Protein AF-A0A9P9CX86-F1 (afdb_monomer)

Sequence (105 aa):
DTSPALTAVDTEIARNQGSSVAIEAVPERMQAAKKMPTPSLTHIIEQKTWENGQLRQELAYQQKKYGASMYLLEEVRLVVDSLQQALLNFQKLNTECEDDIDERR

Secondary structure (DSSP, 8-state):
-PPPPPPHHHHHHHHTTT--HHHHHHH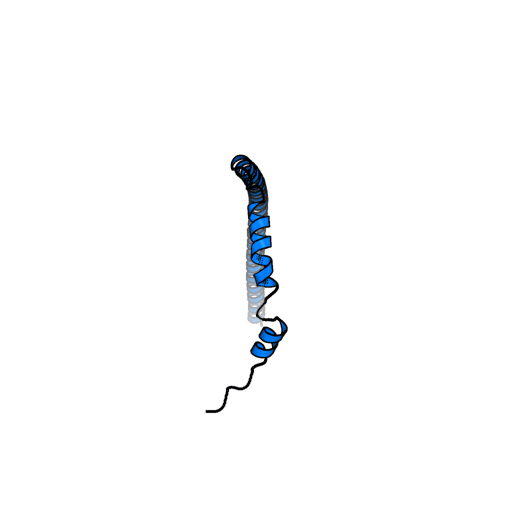HHHHHHHHSPPPPHHHHHHHHHHHHHHHHHHHHHHHHHHHHHHHHHHHHHHHHHHHHHHHHHHHHHHHHHHHHHHTT-

pLDDT: mean 83.96, std 14.02, range [42.06, 98.5]

Radius of gyration: 38.2 Å; Cα contacts (8 Å, |Δi|>4): 5; chains: 1; bounding box: 65×60×98 Å

Foldseek 3Di:
DDPDDDDPVNVVCVVCVVDDPVVVCVVVVVVVVVPPDDDDPVVVVVVVVVVVVVVVVVVVVVVVVVVVVVVVVVVVVVVVVVVVVVVVVVVVVVVVVVVVVVVVD

Mean predicted aligned error: 15.82 Å

Structure (mmCIF, N/CA/C/O backbone):
data_AF-A0A9P9CX86-F1
#
_entry.id   AF-A0A9P9CX86-F1
#
loop_
_atom_sit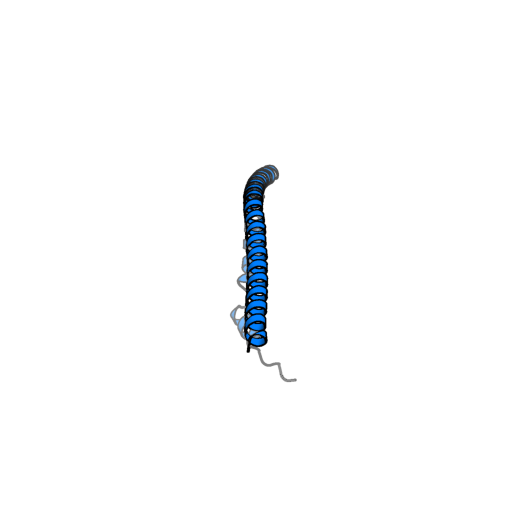e.group_PDB
_atom_site.id
_atom_site.type_symbol
_atom_site.label_atom_id
_atom_site.label_alt_id
_atom_site.label_comp_id
_atom_site.label_asym_id
_atom_site.label_entity_id
_atom_site.label_seq_id
_atom_site.pdbx_PDB_ins_code
_atom_site.Cartn_x
_atom_site.Cartn_y
_atom_site.Cartn_z
_atom_site.occupancy
_atom_site.B_iso_or_equiv
_atom_site.auth_seq_id
_atom_site.auth_comp_id
_atom_site.auth_asym_id
_atom_site.auth_atom_id
_atom_site.pdbx_PDB_model_num
ATOM 1 N N . ASP A 1 1 ? 10.506 -52.701 49.732 1.00 42.06 1 ASP A N 1
ATOM 2 C CA . ASP A 1 1 ? 9.806 -51.443 49.428 1.00 42.06 1 ASP A CA 1
ATOM 3 C C . ASP A 1 1 ? 10.612 -50.252 49.892 1.00 42.06 1 ASP A C 1
ATOM 5 O O . ASP A 1 1 ? 10.733 -50.011 51.086 1.00 42.06 1 ASP A O 1
ATOM 9 N N . THR A 1 2 ? 11.242 -49.567 48.942 1.00 49.19 2 THR A N 1
ATOM 10 C CA . THR A 1 2 ? 12.050 -48.369 49.189 1.00 49.19 2 THR A CA 1
ATOM 11 C C . THR A 1 2 ? 11.158 -47.157 48.931 1.00 49.19 2 THR A C 1
ATOM 13 O O . THR A 1 2 ? 10.654 -47.016 47.818 1.00 49.19 2 THR A O 1
ATOM 16 N N . SER A 1 3 ? 10.926 -46.306 49.938 1.00 57.91 3 SER A N 1
ATOM 17 C CA . SER A 1 3 ? 10.174 -45.058 49.743 1.00 57.91 3 SER A CA 1
ATOM 18 C C . SER A 1 3 ? 10.847 -44.200 48.664 1.00 57.91 3 SER A C 1
ATOM 20 O O . SER A 1 3 ? 12.077 -44.083 48.678 1.00 57.91 3 SER A O 1
ATOM 22 N N . PRO A 1 4 ? 10.081 -43.613 47.728 1.00 69.31 4 PRO A N 1
ATOM 23 C CA . PRO A 1 4 ? 10.646 -42.796 46.663 1.00 69.31 4 PRO A CA 1
ATOM 24 C C . PRO A 1 4 ? 11.368 -41.577 47.248 1.00 69.31 4 PRO A C 1
ATOM 26 O O . PRO A 1 4 ? 10.921 -40.981 48.229 1.00 69.31 4 PRO A O 1
ATOM 29 N N . ALA A 1 5 ? 12.512 -41.228 46.656 1.00 72.56 5 ALA A N 1
ATOM 30 C CA . ALA A 1 5 ? 13.298 -40.072 47.065 1.00 72.56 5 ALA A CA 1
ATOM 31 C C . ALA A 1 5 ? 12.518 -38.777 46.790 1.00 72.56 5 ALA A C 1
ATOM 33 O O . ALA A 1 5 ? 12.029 -38.580 45.677 1.00 72.56 5 ALA A O 1
ATOM 34 N N . LEU A 1 6 ? 12.424 -37.907 47.801 1.00 71.81 6 LEU A N 1
ATOM 35 C CA . LEU A 1 6 ? 11.790 -36.593 47.685 1.00 71.81 6 LEU A CA 1
ATOM 36 C C . LEU A 1 6 ? 12.483 -35.785 46.584 1.00 71.81 6 LEU A C 1
ATOM 38 O O . LEU A 1 6 ? 13.703 -35.606 46.591 1.00 71.81 6 LEU A O 1
ATOM 42 N N . THR A 1 7 ? 11.695 -35.322 45.625 1.00 79.25 7 THR A N 1
ATOM 43 C CA . THR A 1 7 ? 12.152 -34.506 44.503 1.00 79.25 7 THR A CA 1
ATOM 44 C C . THR A 1 7 ? 12.184 -33.030 44.892 1.00 79.25 7 THR A C 1
ATOM 46 O O . THR A 1 7 ? 11.559 -32.612 45.864 1.00 79.25 7 THR A O 1
ATOM 49 N N . ALA A 1 8 ? 12.897 -32.200 44.125 1.00 76.69 8 ALA A N 1
ATOM 50 C CA . ALA A 1 8 ? 12.985 -30.757 44.386 1.00 76.69 8 ALA A CA 1
ATOM 51 C C . ALA A 1 8 ? 11.605 -30.067 44.476 1.00 76.69 8 ALA A C 1
ATOM 53 O O . ALA A 1 8 ? 11.446 -29.097 45.215 1.00 76.69 8 ALA A O 1
ATOM 54 N N . VAL A 1 9 ? 10.612 -30.613 43.767 1.00 75.00 9 VAL A N 1
ATOM 55 C CA . VAL A 1 9 ? 9.215 -30.164 43.785 1.00 75.00 9 VAL A CA 1
ATOM 56 C C . VAL A 1 9 ? 8.553 -30.451 45.135 1.00 75.00 9 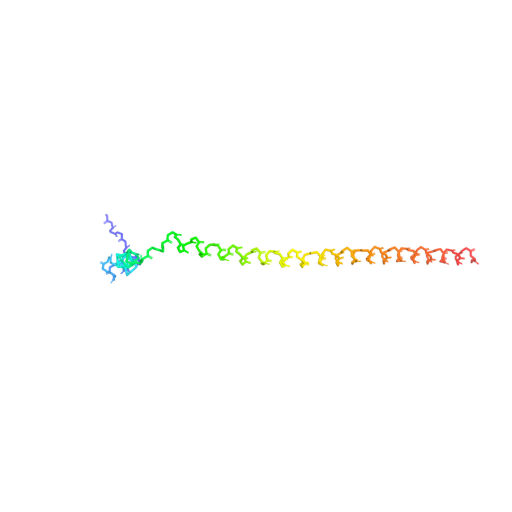VAL A C 1
ATOM 58 O O . VAL A 1 9 ? 7.850 -29.592 45.659 1.00 75.00 9 VAL A O 1
ATOM 61 N N . ASP A 1 10 ? 8.827 -31.604 45.752 1.00 75.06 10 ASP A N 1
ATOM 62 C CA . ASP A 1 10 ? 8.292 -31.949 47.076 1.00 75.06 10 ASP A CA 1
ATOM 63 C C . ASP A 1 10 ? 8.809 -30.981 48.153 1.00 75.06 10 ASP A C 1
ATOM 65 O O . ASP A 1 10 ? 8.068 -30.570 49.049 1.00 75.06 10 ASP A O 1
ATOM 69 N N . THR A 1 11 ? 10.067 -30.546 48.029 1.00 73.94 11 THR A N 1
ATOM 70 C CA . THR A 1 11 ? 10.684 -29.554 48.920 1.00 73.94 11 THR A CA 1
ATOM 71 C C . THR A 1 11 ? 10.056 -28.170 48.760 1.00 73.94 11 THR A C 1
ATOM 73 O O . THR A 1 11 ? 9.868 -27.456 49.745 1.00 73.94 11 THR A O 1
ATOM 76 N N . GLU A 1 12 ? 9.725 -27.780 47.529 1.00 71.50 12 GLU A N 1
ATOM 77 C CA . GLU A 1 12 ? 9.070 -26.506 47.225 1.00 71.50 12 GLU A CA 1
ATOM 78 C C . GLU A 1 12 ? 7.615 -26.484 47.720 1.00 71.50 12 GLU A C 1
ATOM 80 O O . GLU A 1 12 ? 7.188 -25.510 48.341 1.00 71.50 12 GLU A O 1
ATOM 85 N N . ILE A 1 13 ? 6.880 -27.587 47.547 1.00 70.38 13 ILE A N 1
ATOM 86 C CA . ILE A 1 13 ? 5.519 -27.763 48.073 1.00 70.38 13 ILE A CA 1
ATOM 87 C C . ILE A 1 13 ? 5.520 -27.701 49.602 1.00 70.38 13 ILE A C 1
ATOM 89 O O . ILE A 1 13 ? 4.714 -26.977 50.186 1.00 70.38 13 ILE A O 1
ATOM 93 N N . ALA A 1 14 ? 6.441 -28.408 50.261 1.00 75.06 14 ALA A N 1
ATOM 94 C CA . ALA A 1 14 ? 6.578 -28.367 51.715 1.00 75.06 14 ALA A CA 1
ATOM 95 C C . ALA A 1 14 ? 6.958 -26.965 52.221 1.00 75.06 14 ALA A C 1
ATOM 97 O O . ALA A 1 14 ? 6.382 -26.485 53.199 1.00 75.06 14 ALA A O 1
ATOM 98 N N . ARG A 1 15 ? 7.880 -26.276 51.53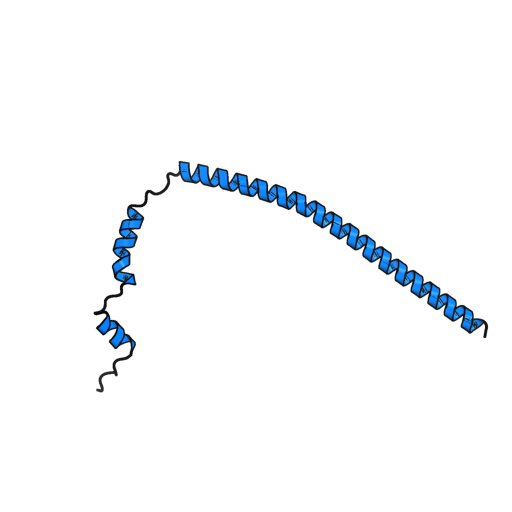1 1.00 74.25 15 ARG A N 1
ATOM 99 C CA . ARG A 1 15 ? 8.290 -24.899 51.853 1.00 74.25 15 ARG A CA 1
ATOM 100 C C . ARG A 1 15 ? 7.127 -23.917 51.765 1.00 74.25 15 ARG A C 1
ATOM 102 O O . ARG A 1 15 ? 7.019 -23.037 52.614 1.00 74.25 15 ARG A O 1
ATOM 109 N N . ASN A 1 16 ? 6.264 -24.087 50.770 1.00 72.69 16 ASN A N 1
ATOM 110 C CA . ASN A 1 16 ? 5.087 -23.249 50.592 1.00 72.69 16 ASN A CA 1
ATOM 111 C C . ASN A 1 16 ? 3.857 -23.795 51.343 1.00 72.69 16 ASN A C 1
ATOM 113 O O . ASN A 1 16 ? 2.763 -23.281 51.158 1.00 72.69 16 ASN A O 1
ATOM 117 N N . GLN A 1 17 ? 4.012 -24.823 52.192 1.00 74.19 17 GLN A N 1
ATOM 118 C CA . GLN A 1 17 ? 2.933 -25.467 52.963 1.00 74.19 17 GLN A CA 1
ATOM 119 C C . GLN A 1 17 ? 1.747 -25.940 52.100 1.00 74.19 17 GLN A C 1
ATOM 121 O O . GLN A 1 17 ? 0.600 -25.934 52.537 1.00 74.19 17 GLN A O 1
ATOM 126 N N . GLY A 1 18 ? 2.011 -26.327 50.850 1.00 69.00 18 GLY A N 1
ATOM 127 C CA . GLY A 1 18 ? 0.972 -26.665 49.874 1.00 69.00 18 GLY A CA 1
ATOM 128 C C . GLY A 1 18 ? 0.198 -25.462 49.320 1.00 69.00 18 GLY A C 1
ATOM 129 O O . GLY A 1 18 ? -0.711 -25.647 48.513 1.00 69.00 18 GLY A O 1
ATOM 130 N N . SER A 1 19 ? 0.560 -24.242 49.713 1.00 65.62 19 SER A N 1
ATOM 131 C CA . SER A 1 19 ? 0.001 -22.997 49.202 1.00 65.62 19 SER A CA 1
ATOM 132 C C . SER A 1 19 ? 0.795 -22.475 48.001 1.00 65.62 19 SER A C 1
ATOM 134 O O . SER A 1 19 ? 1.999 -22.678 47.864 1.00 65.62 19 SER A O 1
ATOM 136 N N . SER A 1 20 ? 0.110 -21.781 47.097 1.00 68.88 20 SER A N 1
ATOM 137 C CA . SER A 1 20 ? 0.734 -21.009 46.031 1.00 68.88 20 SER A CA 1
ATOM 138 C C . SER A 1 20 ? 0.099 -19.629 46.012 1.00 68.88 20 SER A C 1
ATOM 140 O O . SER A 1 20 ? -1.113 -19.505 45.825 1.00 68.88 20 SER A O 1
ATOM 142 N N . VAL A 1 21 ? 0.928 -18.587 46.135 1.00 62.31 21 VAL A N 1
ATOM 143 C CA . VAL A 1 21 ? 0.516 -17.169 46.093 1.00 62.31 21 VAL A CA 1
ATOM 144 C C . VAL A 1 21 ? -0.336 -16.867 44.852 1.00 62.31 21 VAL A C 1
ATOM 146 O O . VAL A 1 21 ? -1.242 -16.036 44.887 1.00 62.31 21 VAL A O 1
ATOM 149 N N . ALA A 1 22 ? -0.085 -17.575 43.747 1.00 62.72 22 ALA A N 1
ATOM 150 C CA . ALA A 1 22 ? -0.859 -17.437 42.523 1.00 62.72 22 ALA A CA 1
ATOM 151 C C . ALA A 1 22 ? -2.305 -17.944 42.662 1.00 62.72 22 ALA A C 1
ATOM 153 O O . ALA A 1 22 ? -3.194 -17.320 42.090 1.00 62.72 22 ALA A O 1
ATOM 154 N N . ILE A 1 23 ? -2.541 -19.033 43.407 1.00 67.19 23 ILE A N 1
ATOM 155 C CA . ILE A 1 23 ? -3.866 -19.643 43.615 1.00 67.19 23 ILE A CA 1
ATOM 156 C C . ILE A 1 23 ? -4.644 -18.891 44.701 1.00 67.19 23 ILE A C 1
ATOM 158 O O . ILE A 1 23 ? -5.829 -18.616 44.520 1.00 67.19 23 ILE A O 1
ATOM 162 N N . GLU A 1 24 ? -3.987 -18.486 45.788 1.00 69.94 24 GLU A N 1
ATOM 163 C CA . GLU A 1 24 ? -4.630 -17.736 46.878 1.00 69.94 24 GLU A CA 1
ATOM 164 C C . GLU A 1 24 ? -5.076 -16.330 46.468 1.00 69.94 24 GLU A C 1
ATOM 166 O O . GLU A 1 24 ? -6.058 -15.818 46.997 1.00 69.94 24 GLU A O 1
ATOM 171 N N . ALA A 1 25 ? -4.420 -15.723 45.477 1.00 73.69 25 ALA A N 1
ATOM 172 C CA . ALA A 1 25 ? -4.838 -14.438 44.925 1.00 73.69 25 ALA A CA 1
ATOM 173 C C . ALA A 1 25 ? -6.033 -14.544 43.950 1.00 73.69 25 ALA A C 1
ATOM 175 O O . ALA A 1 25 ? -6.618 -13.523 43.584 1.00 73.69 25 ALA A O 1
ATOM 176 N N . VAL A 1 26 ? -6.415 -15.746 43.489 1.00 77.81 26 VAL A N 1
ATOM 177 C CA . VAL A 1 26 ? -7.510 -15.932 42.509 1.00 77.81 26 VAL A CA 1
ATOM 178 C C . VAL A 1 26 ? -8.872 -15.478 43.045 1.00 77.81 26 VAL A C 1
ATOM 180 O O . VAL A 1 26 ? -9.566 -14.761 42.320 1.00 77.81 26 VAL A O 1
ATOM 183 N N . PRO A 1 27 ? -9.289 -15.826 44.279 1.00 80.56 27 PRO A N 1
ATOM 184 C CA . PRO A 1 27 ? -10.572 -15.397 44.823 1.00 80.56 27 PRO A CA 1
ATOM 185 C C . PRO A 1 27 ? -10.662 -13.877 44.954 1.00 80.56 27 PRO A C 1
ATOM 187 O O . PRO A 1 27 ? -11.672 -13.298 44.558 1.00 80.56 27 PRO A O 1
ATOM 190 N N . GLU A 1 28 ? -9.604 -13.221 45.440 1.00 81.56 28 GLU A N 1
ATOM 191 C CA . GLU A 1 28 ? -9.548 -11.760 45.561 1.00 81.56 28 GLU A CA 1
ATOM 192 C C . GLU A 1 28 ? -9.607 -11.077 44.196 1.00 81.56 28 GLU A C 1
ATOM 194 O O . GLU A 1 28 ? -10.406 -10.161 43.999 1.00 81.56 28 GLU A O 1
ATOM 199 N N . ARG A 1 29 ? -8.838 -11.567 43.216 1.00 77.25 29 ARG A N 1
ATOM 200 C CA . ARG A 1 29 ? -8.873 -11.060 41.836 1.00 77.25 29 ARG A CA 1
ATOM 201 C C . ARG A 1 29 ? -10.240 -11.260 41.189 1.00 77.25 29 ARG A C 1
ATOM 203 O O . ARG A 1 29 ? -10.743 -10.353 40.533 1.00 77.25 29 ARG A O 1
ATOM 210 N N . MET A 1 30 ? -10.873 -12.410 41.405 1.00 80.00 30 MET A N 1
ATOM 211 C CA . MET A 1 30 ? -12.217 -12.691 40.902 1.00 80.00 30 MET A CA 1
ATOM 212 C C . MET A 1 30 ? -13.265 -11.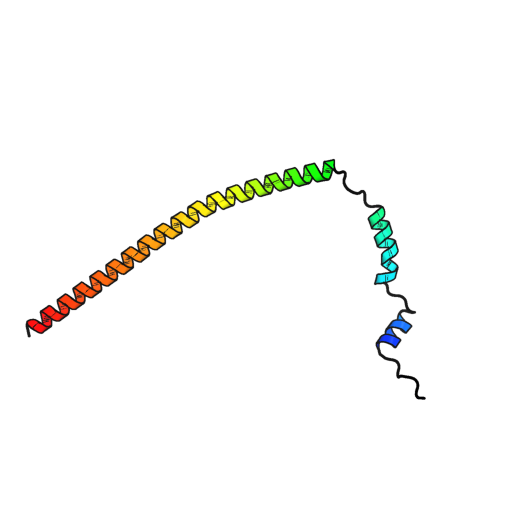792 41.571 1.00 80.00 30 MET A C 1
ATOM 214 O O . MET A 1 30 ? -14.164 -11.292 40.899 1.00 80.00 30 MET A O 1
ATOM 218 N N . GLN A 1 31 ? -13.164 -11.559 42.881 1.00 81.69 31 GLN A N 1
ATOM 219 C CA . GLN A 1 31 ? -14.052 -10.636 43.589 1.00 81.69 31 GLN A CA 1
ATOM 220 C C . GLN A 1 31 ? -13.850 -9.186 43.143 1.00 81.69 31 GLN A C 1
ATOM 222 O O . GLN A 1 31 ? -14.832 -8.468 42.962 1.00 81.69 31 GLN A O 1
ATOM 227 N N . ALA A 1 32 ? -12.607 -8.762 42.922 1.00 78.38 32 ALA A N 1
ATOM 228 C CA . ALA A 1 32 ? -12.294 -7.445 42.382 1.00 78.38 32 ALA A CA 1
ATOM 229 C C . ALA A 1 32 ? -12.858 -7.274 40.963 1.00 78.38 32 ALA A C 1
ATOM 231 O O . ALA A 1 32 ? -13.502 -6.267 40.681 1.00 78.38 32 ALA A O 1
ATOM 232 N N . ALA A 1 33 ? -12.712 -8.284 40.102 1.00 74.25 33 ALA A N 1
ATOM 233 C CA . ALA A 1 33 ? -13.262 -8.275 38.748 1.00 74.25 33 ALA A CA 1
ATOM 234 C C . ALA A 1 33 ? -14.800 -8.230 38.735 1.00 74.25 33 ALA A C 1
ATOM 236 O O . ALA A 1 33 ? -15.382 -7.491 37.950 1.00 74.25 33 ALA A O 1
ATOM 237 N N . LYS A 1 34 ? -15.473 -8.947 39.647 1.00 73.94 34 LYS A N 1
ATOM 238 C CA . LYS A 1 34 ? -16.941 -8.889 39.807 1.00 73.94 34 LYS A CA 1
ATOM 239 C C . LYS A 1 34 ? -17.453 -7.518 40.258 1.00 73.94 34 LYS A C 1
ATOM 241 O O . LYS A 1 34 ? -18.608 -7.194 40.008 1.00 73.94 34 LYS A O 1
ATOM 246 N N . LYS A 1 35 ? -16.618 -6.739 40.953 1.00 74.38 35 LYS A N 1
ATOM 247 C CA . LYS A 1 35 ? -16.935 -5.374 41.401 1.00 74.38 35 LYS A CA 1
ATOM 248 C C . LYS A 1 35 ? -16.642 -4.318 40.337 1.00 74.38 35 LYS A C 1
ATOM 250 O O . LYS A 1 35 ? -17.059 -3.176 40.515 1.00 74.38 35 LYS A O 1
ATOM 255 N N . MET A 1 36 ? -15.942 -4.667 39.255 1.00 74.19 36 MET A N 1
ATOM 256 C CA . MET A 1 36 ? -15.764 -3.737 38.148 1.00 74.19 36 MET A CA 1
ATOM 257 C C . MET A 1 36 ? -17.103 -3.560 37.427 1.00 74.19 36 MET A C 1
ATOM 259 O O . MET A 1 36 ? -17.696 -4.551 36.992 1.00 74.19 36 MET A O 1
ATOM 263 N N . PRO A 1 37 ? -17.603 -2.320 37.294 1.00 71.62 37 PRO A N 1
ATOM 264 C CA . PRO A 1 37 ? -18.818 -2.082 36.541 1.00 71.62 37 PRO A CA 1
ATOM 265 C C . PRO A 1 37 ? -18.582 -2.510 35.094 1.00 71.62 37 PRO A C 1
ATOM 267 O O . PRO A 1 37 ? -17.670 -2.023 34.425 1.00 71.62 37 PRO A O 1
ATOM 270 N N . THR A 1 38 ? -19.396 -3.450 34.615 1.00 75.00 38 THR A N 1
ATOM 271 C CA . THR A 1 38 ? -19.428 -3.763 33.187 1.00 75.00 38 THR A CA 1
ATOM 272 C C . THR A 1 38 ? -19.921 -2.509 32.464 1.00 75.00 38 THR A C 1
ATOM 274 O O . THR A 1 38 ? -20.960 -1.971 32.864 1.00 75.00 38 THR A O 1
ATOM 277 N N . PRO A 1 39 ? -19.198 -2.003 31.449 1.00 77.19 39 PRO A N 1
ATOM 278 C CA . PRO A 1 39 ? -19.650 -0.830 30.723 1.00 77.19 39 PRO A CA 1
ATOM 279 C C . PRO A 1 39 ? -21.043 -1.085 30.147 1.00 77.19 39 PRO A C 1
ATOM 281 O O . PRO A 1 39 ? -21.346 -2.193 29.693 1.00 77.19 39 PRO A O 1
ATOM 284 N N . SER A 1 40 ? -21.902 -0.068 30.177 1.00 87.44 40 SER A N 1
ATOM 285 C CA . SER A 1 40 ? -23.233 -0.195 29.591 1.00 87.4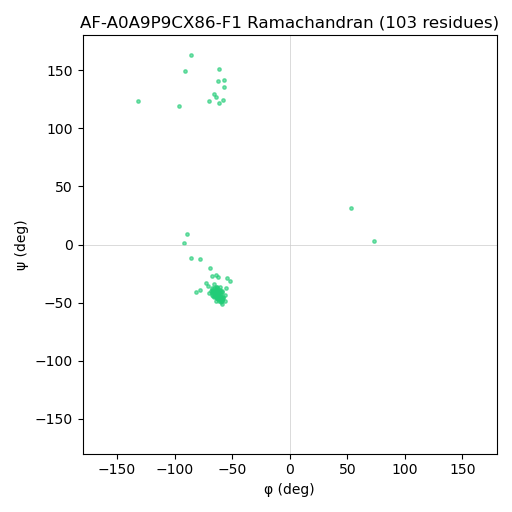4 40 SER A CA 1
ATOM 286 C C . SER A 1 40 ? -23.121 -0.471 28.090 1.00 87.44 40 SER A C 1
ATOM 288 O O . SER A 1 40 ? -22.172 -0.039 27.430 1.00 87.44 40 SER A O 1
ATOM 290 N N . LEU A 1 41 ? -24.111 -1.167 27.528 1.00 89.25 41 LEU A N 1
ATOM 291 C CA . LEU A 1 41 ? -24.160 -1.420 26.085 1.00 89.25 41 LEU A CA 1
ATOM 292 C C . LEU A 1 41 ? -24.089 -0.116 25.282 1.00 89.25 41 LEU A C 1
ATOM 294 O O . LEU A 1 41 ? -23.405 -0.066 24.267 1.00 89.25 41 LEU A O 1
ATOM 298 N N . THR A 1 42 ? -24.717 0.955 25.772 1.00 92.12 42 THR A N 1
ATOM 299 C CA . THR A 1 42 ? -24.632 2.294 25.175 1.00 92.12 42 THR A CA 1
ATOM 300 C C . THR A 1 42 ? -23.193 2.796 25.109 1.00 92.12 42 THR A C 1
ATOM 302 O O . THR A 1 42 ? -22.750 3.224 24.048 1.00 92.12 42 THR A O 1
ATOM 305 N N . HIS A 1 43 ? -22.435 2.670 26.200 1.00 91.00 43 HIS A N 1
ATOM 306 C CA . HIS A 1 43 ? -21.039 3.101 26.233 1.00 91.00 43 HIS A CA 1
ATOM 307 C C . HIS A 1 43 ? -20.165 2.292 25.264 1.00 91.00 43 HIS A C 1
ATOM 309 O O . HIS A 1 43 ? -19.324 2.846 24.559 1.00 91.00 43 HIS A O 1
ATOM 315 N N . ILE A 1 44 ? -20.411 0.982 25.167 1.00 93.94 44 ILE A N 1
ATOM 316 C CA . ILE A 1 44 ? -19.724 0.110 24.204 1.00 93.94 44 ILE A CA 1
ATOM 317 C C . ILE A 1 44 ? -20.046 0.537 22.766 1.00 93.94 44 ILE A C 1
ATOM 319 O O . ILE A 1 44 ? -19.146 0.598 21.929 1.00 93.94 44 ILE A O 1
ATOM 323 N N . ILE A 1 45 ? -21.311 0.850 22.472 1.00 95.50 45 ILE A N 1
ATOM 324 C CA . ILE A 1 45 ? -21.748 1.298 21.144 1.00 95.50 45 ILE A CA 1
ATOM 325 C C . ILE A 1 45 ? -21.086 2.629 20.777 1.00 95.50 45 ILE A C 1
ATOM 327 O O . ILE A 1 45 ? -20.563 2.757 19.670 1.00 95.50 45 ILE A O 1
ATOM 331 N N . GLU A 1 46 ? -21.064 3.599 21.690 1.00 96.31 46 GLU A N 1
ATOM 332 C CA . GLU A 1 46 ? -20.419 4.900 21.476 1.00 96.31 46 GLU A CA 1
ATOM 333 C C . GLU A 1 46 ? -18.925 4.739 21.191 1.00 96.31 46 GLU A C 1
ATOM 335 O O . GLU A 1 46 ? -18.426 5.243 20.180 1.00 96.31 46 GLU A O 1
ATOM 340 N N 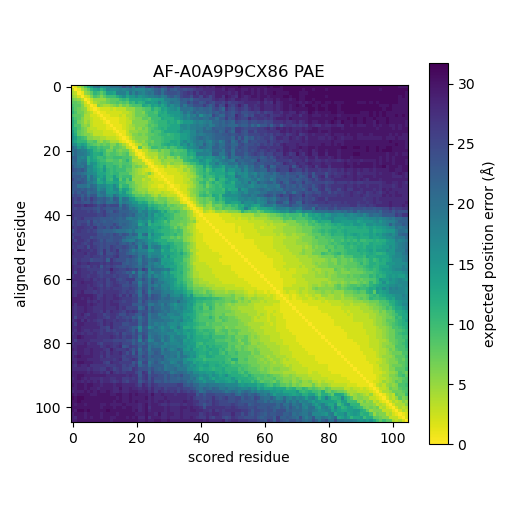. GLN A 1 47 ? -18.228 3.959 22.023 1.00 95.88 47 GLN A N 1
ATOM 341 C CA . GLN A 1 47 ? -16.806 3.686 21.846 1.00 95.88 47 GLN A CA 1
ATOM 342 C C . GLN A 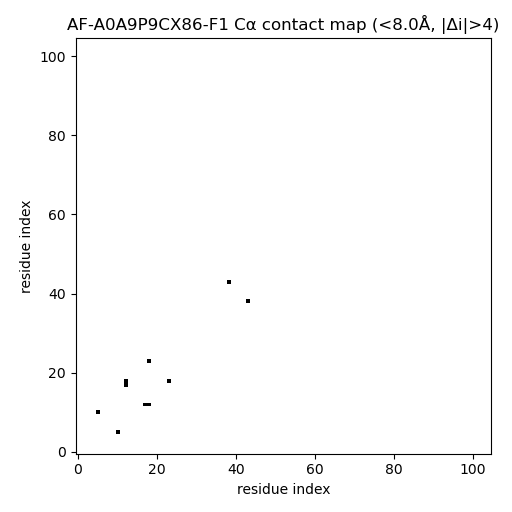1 47 ? -16.533 3.024 20.490 1.00 95.88 47 GLN A C 1
ATOM 344 O O . GLN A 1 47 ? -15.667 3.473 19.738 1.00 95.88 47 GLN A O 1
ATOM 349 N N . LYS A 1 48 ? -17.299 1.988 20.130 1.00 97.12 48 LYS A N 1
ATOM 350 C CA . LYS A 1 48 ? -17.124 1.282 18.853 1.00 97.12 48 LYS A CA 1
ATOM 351 C C . LYS A 1 48 ? -17.452 2.158 17.651 1.00 97.12 48 LYS A C 1
ATOM 353 O O . LYS A 1 48 ? -16.797 2.036 16.618 1.00 97.12 48 LYS A O 1
ATOM 358 N N . THR A 1 49 ? -18.425 3.055 17.778 1.00 97.81 49 THR A N 1
ATOM 359 C CA . THR A 1 49 ? -18.769 4.018 16.725 1.00 97.81 49 THR A CA 1
ATOM 360 C C . THR A 1 49 ? -17.617 4.988 16.484 1.00 97.81 49 THR A C 1
ATOM 362 O O . THR A 1 49 ? -17.240 5.224 15.335 1.00 97.81 49 THR A O 1
ATOM 365 N N . TRP A 1 50 ? -17.008 5.494 17.558 1.00 97.81 50 TRP A N 1
ATOM 366 C CA . TRP A 1 50 ? -15.844 6.370 17.467 1.00 97.81 50 TRP A CA 1
ATOM 367 C C . TRP A 1 50 ? -14.630 5.655 16.857 1.00 97.81 50 TRP A C 1
ATOM 369 O O . TRP A 1 50 ? -14.045 6.157 15.894 1.00 97.81 50 TRP A O 1
ATOM 379 N N . GLU A 1 51 ? -14.307 4.450 17.342 1.00 97.94 51 GLU A N 1
ATOM 380 C CA . GLU A 1 51 ? -13.227 3.613 16.797 1.00 97.94 51 GLU A CA 1
ATOM 381 C C . GLU A 1 51 ? -13.432 3.343 15.299 1.00 97.94 51 GLU A C 1
ATOM 383 O O . GLU A 1 51 ? -12.500 3.462 14.504 1.00 97.94 51 GLU A O 1
ATOM 388 N N . ASN A 1 52 ? -14.663 3.031 14.881 1.00 98.38 52 ASN A N 1
ATOM 389 C CA . ASN A 1 52 ? -14.973 2.799 13.473 1.00 98.38 52 ASN A CA 1
ATOM 390 C C . ASN A 1 52 ? -14.757 4.057 12.619 1.00 98.38 52 ASN A C 1
ATOM 392 O O . ASN A 1 52 ? -14.235 3.958 11.509 1.00 98.38 52 ASN A O 1
ATOM 396 N N . GLY A 1 53 ? -15.117 5.233 13.140 1.00 98.25 53 GLY A N 1
ATOM 397 C CA . GLY A 1 53 ? -14.858 6.513 12.483 1.00 98.25 53 GLY A CA 1
ATOM 398 C C . GLY A 1 53 ? -13.366 6.756 12.248 1.00 98.25 53 GLY A C 1
ATOM 399 O O . GLY A 1 53 ? -12.966 7.060 11.124 1.00 98.25 53 GLY A O 1
ATOM 400 N N . GLN A 1 54 ? -12.540 6.538 13.277 1.00 98.12 54 GLN A N 1
ATOM 401 C CA . GLN A 1 54 ? -11.081 6.666 13.178 1.00 98.12 54 GLN A CA 1
ATOM 402 C C . GLN A 1 54 ? -10.497 5.701 12.137 1.00 98.12 54 GLN A C 1
ATOM 404 O O . GLN A 1 54 ? -9.735 6.108 11.261 1.00 98.12 54 GLN A O 1
ATOM 409 N N . LEU A 1 55 ? -10.913 4.431 12.168 1.00 98.31 55 LEU A N 1
ATOM 410 C CA . LEU A 1 55 ? -10.438 3.422 11.218 1.00 98.31 55 LEU A CA 1
ATOM 411 C C . LEU A 1 55 ? -10.826 3.743 9.769 1.00 98.31 55 LEU A C 1
ATOM 413 O O . LEU A 1 55 ? -10.031 3.520 8.859 1.00 98.31 55 LEU A O 1
ATOM 417 N N . ARG A 1 56 ? -12.024 4.291 9.532 1.00 98.12 56 ARG A N 1
ATOM 418 C CA . ARG A 1 56 ? -12.436 4.731 8.187 1.00 98.12 56 ARG A CA 1
ATOM 419 C C . ARG A 1 56 ? -11.587 5.889 7.678 1.00 98.12 56 ARG A C 1
ATOM 421 O O . ARG A 1 56 ? -11.254 5.914 6.495 1.00 98.12 56 ARG A O 1
ATOM 428 N N . GLN A 1 57 ? -11.240 6.831 8.551 1.00 97.56 57 GLN A N 1
ATOM 429 C CA . GLN A 1 57 ? -10.380 7.953 8.191 1.00 97.56 57 GLN A CA 1
ATOM 430 C C . GLN A 1 57 ? -8.966 7.478 7.838 1.00 97.56 57 GLN A C 1
ATOM 432 O O . GLN A 1 57 ? -8.430 7.880 6.805 1.00 97.56 57 GLN A O 1
ATOM 437 N N . GLU A 1 58 ? -8.400 6.576 8.642 1.00 97.12 58 GLU A N 1
ATOM 438 C CA . GLU A 1 58 ? -7.092 5.977 8.368 1.00 97.12 58 GLU A CA 1
ATOM 439 C C . GLU A 1 58 ? -7.106 5.187 7.052 1.00 97.12 58 GLU A C 1
ATOM 441 O O . GLU A 1 58 ? -6.229 5.360 6.207 1.00 97.12 58 GLU A O 1
ATOM 446 N N . LEU A 1 59 ? -8.150 4.388 6.813 1.00 96.94 59 LEU A N 1
ATOM 447 C CA . LEU A 1 59 ? -8.306 3.652 5.560 1.00 96.94 59 LEU A CA 1
ATOM 448 C C . LEU A 1 59 ? -8.331 4.592 4.346 1.00 96.94 59 LEU A C 1
ATOM 450 O O . LEU A 1 59 ? -7.634 4.340 3.364 1.00 96.94 59 LEU A O 1
ATOM 454 N N . ALA A 1 60 ? -9.096 5.684 4.415 1.00 95.56 60 ALA A N 1
ATOM 455 C CA . ALA A 1 60 ? -9.167 6.666 3.335 1.00 95.56 60 ALA A CA 1
ATOM 456 C C . ALA A 1 60 ? -7.806 7.339 3.078 1.00 95.56 60 ALA A C 1
ATOM 458 O O . ALA A 1 60 ? -7.417 7.544 1.924 1.00 95.56 60 ALA A O 1
ATOM 459 N N . TYR A 1 61 ? -7.057 7.647 4.141 1.00 95.00 61 TYR A N 1
ATOM 460 C CA . TYR A 1 61 ? -5.701 8.183 4.032 1.00 95.00 61 TYR A CA 1
ATOM 461 C C . TYR A 1 61 ? -4.755 7.198 3.328 1.00 95.00 61 TYR A C 1
ATOM 463 O O . TYR A 1 61 ? -4.078 7.571 2.364 1.00 95.00 61 TYR A O 1
ATOM 471 N N . GLN A 1 62 ? -4.756 5.928 3.743 1.00 95.06 62 GLN A N 1
ATOM 472 C CA . GLN A 1 62 ? -3.908 4.896 3.142 1.00 95.06 62 GLN A CA 1
ATOM 473 C C . GLN A 1 62 ? -4.281 4.615 1.684 1.00 95.06 62 GLN A C 1
ATOM 475 O O . GLN A 1 62 ? -3.396 4.518 0.837 1.00 95.06 62 GLN A O 1
ATOM 480 N N . GLN A 1 63 ? -5.574 4.561 1.354 1.00 93.62 63 GLN A N 1
ATOM 481 C CA . GLN A 1 63 ? -6.039 4.400 -0.028 1.00 93.62 63 GLN A CA 1
ATOM 482 C C . GLN A 1 63 ? -5.549 5.537 -0.930 1.00 93.62 63 GLN A C 1
ATOM 484 O O . GLN A 1 63 ? -5.068 5.292 -2.037 1.00 93.62 63 GLN A O 1
ATOM 489 N N . LYS A 1 64 ? -5.597 6.784 -0.443 1.00 90.25 64 LYS A N 1
ATOM 490 C CA . LYS A 1 64 ? -5.077 7.938 -1.186 1.00 90.25 64 LYS A CA 1
ATOM 491 C C . LYS A 1 64 ? -3.570 7.826 -1.425 1.00 90.25 64 LYS A C 1
ATOM 493 O O . LYS A 1 64 ? -3.097 8.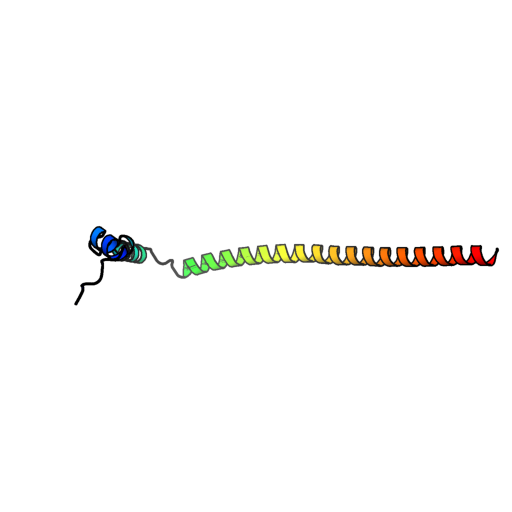120 -2.521 1.00 90.25 64 LYS A O 1
ATOM 498 N N . LYS A 1 65 ? -2.817 7.387 -0.415 1.00 93.06 65 LYS A N 1
ATOM 499 C CA . LYS A 1 65 ? -1.367 7.185 -0.519 1.00 93.06 65 LYS A CA 1
ATOM 500 C C . LYS A 1 65 ? -1.017 6.046 -1.480 1.00 93.06 65 LYS A C 1
ATOM 502 O O . LYS A 1 65 ? -0.093 6.190 -2.276 1.00 93.06 65 LYS A O 1
ATOM 507 N N . TYR A 1 66 ? -1.790 4.963 -1.454 1.00 94.81 66 TYR A N 1
ATOM 508 C CA . TYR A 1 66 ? -1.605 3.810 -2.330 1.00 94.81 66 TYR A CA 1
ATOM 509 C C . TYR A 1 66 ? -1.694 4.191 -3.813 1.00 94.81 66 TYR A C 1
ATOM 511 O O . TYR A 1 66 ? -0.868 3.747 -4.604 1.00 94.81 66 TYR A O 1
ATOM 519 N N . GLY A 1 67 ? -2.618 5.087 -4.182 1.00 90.62 67 GLY A N 1
ATOM 520 C CA . GLY A 1 67 ? -2.713 5.597 -5.554 1.00 90.62 67 GLY A CA 1
ATOM 521 C C . GLY A 1 67 ? -1.422 6.268 -6.041 1.00 90.62 67 GLY A C 1
ATOM 522 O O . GLY A 1 67 ? -0.948 5.968 -7.134 1.00 90.62 67 GLY A O 1
ATOM 523 N N . ALA A 1 68 ? -0.805 7.114 -5.211 1.00 91.62 68 ALA A N 1
ATOM 524 C CA . ALA A 1 68 ? 0.469 7.754 -5.544 1.00 91.62 68 ALA A CA 1
ATOM 525 C C . ALA A 1 68 ? 1.622 6.740 -5.653 1.00 91.62 68 ALA A C 1
ATOM 527 O O . ALA A 1 68 ? 2.472 6.864 -6.533 1.00 91.62 68 ALA A O 1
ATOM 528 N N . SER A 1 69 ? 1.641 5.719 -4.790 1.00 94.50 69 SER A N 1
ATOM 529 C CA . SER A 1 69 ? 2.628 4.637 -4.864 1.00 94.50 69 SER A CA 1
ATOM 530 C C . SER A 1 69 ? 2.492 3.810 -6.143 1.00 94.50 69 SER A C 1
ATOM 532 O O . SER A 1 69 ? 3.504 3.505 -6.767 1.00 94.50 69 SER A O 1
ATOM 534 N N . MET A 1 70 ? 1.265 3.487 -6.558 1.00 96.00 70 MET A N 1
ATOM 535 C CA . MET A 1 70 ? 1.013 2.754 -7.802 1.00 96.00 70 MET A CA 1
ATOM 536 C C . MET A 1 70 ? 1.384 3.570 -9.039 1.00 96.00 70 MET A C 1
ATOM 538 O O . MET A 1 70 ? 1.974 3.024 -9.965 1.00 96.00 70 MET A O 1
ATOM 542 N N . TYR A 1 71 ? 1.095 4.874 -9.033 1.00 95.19 71 TYR A N 1
ATOM 543 C CA . TYR A 1 71 ? 1.538 5.779 -10.093 1.00 95.19 71 TYR A CA 1
ATOM 544 C C . TYR A 1 71 ? 3.067 5.782 -10.220 1.00 95.19 71 TYR A C 1
ATOM 546 O O . TYR A 1 71 ? 3.593 5.536 -11.298 1.00 95.19 71 TYR A O 1
ATOM 554 N N . LEU A 1 72 ? 3.787 5.986 -9.109 1.00 96.38 72 LEU A N 1
ATOM 555 C CA . LEU A 1 72 ? 5.251 5.983 -9.119 1.00 96.38 72 LEU A CA 1
ATOM 556 C C . LEU A 1 72 ? 5.819 4.647 -9.619 1.00 96.38 72 LEU A C 1
ATOM 558 O O . LEU A 1 72 ? 6.796 4.643 -10.361 1.00 96.38 72 LEU A O 1
ATOM 562 N N . LEU A 1 73 ? 5.219 3.525 -9.215 1.00 97.94 73 LEU A N 1
ATOM 563 C CA . LEU A 1 73 ? 5.644 2.199 -9.657 1.00 97.94 73 LEU A CA 1
ATOM 564 C C . LEU A 1 73 ? 5.546 2.046 -11.181 1.00 97.94 73 LEU A C 1
ATOM 566 O O . LEU A 1 73 ? 6.486 1.543 -11.795 1.00 97.94 73 LEU A O 1
ATOM 570 N N . GLU A 1 74 ? 4.441 2.490 -11.784 1.00 98.06 74 GLU A N 1
ATOM 571 C CA . GLU A 1 74 ? 4.258 2.412 -13.236 1.00 98.06 74 GLU A CA 1
ATOM 572 C C . GLU A 1 74 ? 5.225 3.343 -13.979 1.00 98.06 74 GLU A C 1
ATOM 574 O O . GLU A 1 74 ? 5.864 2.918 -14.937 1.00 98.06 74 GLU A O 1
ATOM 579 N N . GLU A 1 75 ? 5.432 4.570 -13.493 1.00 98.31 75 GLU A N 1
ATOM 580 C CA . GLU A 1 75 ? 6.412 5.495 -14.080 1.00 98.31 75 GLU A CA 1
ATOM 581 C C . GLU A 1 75 ? 7.836 4.920 -14.047 1.00 98.31 75 GLU A C 1
ATOM 583 O O . GLU A 1 75 ? 8.552 4.939 -15.049 1.00 98.31 75 GLU A O 1
ATOM 588 N N . VAL A 1 76 ? 8.251 4.351 -12.910 1.00 98.31 76 VAL A N 1
ATOM 589 C CA . VAL A 1 76 ? 9.573 3.720 -12.773 1.00 98.31 76 VAL A CA 1
ATOM 590 C C . VAL A 1 76 ? 9.713 2.539 -13.728 1.00 98.31 76 VAL A C 1
ATOM 592 O O . VAL A 1 76 ? 10.760 2.388 -14.357 1.00 98.31 76 VAL A O 1
ATOM 595 N N . ARG A 1 77 ? 8.667 1.721 -13.873 1.00 98.50 77 ARG A N 1
ATOM 596 C CA . ARG A 1 77 ? 8.655 0.607 -14.823 1.00 98.50 77 ARG A CA 1
ATOM 597 C C . ARG A 1 77 ? 8.864 1.097 -16.259 1.00 98.50 77 ARG A C 1
ATOM 599 O O . ARG A 1 77 ? 9.739 0.573 -16.939 1.00 98.50 77 ARG A O 1
ATOM 606 N N . LEU A 1 78 ? 8.135 2.127 -16.693 1.00 98.38 78 LEU A N 1
ATOM 607 C CA . LEU A 1 78 ? 8.277 2.691 -18.041 1.00 98.38 78 LEU A CA 1
ATOM 608 C C . LEU A 1 78 ? 9.689 3.230 -18.301 1.00 98.38 78 LEU A C 1
ATOM 610 O O . LEU A 1 78 ? 10.246 3.032 -19.381 1.00 98.38 78 LEU A O 1
ATOM 614 N N . VAL A 1 79 ? 10.294 3.887 -17.307 1.00 98.50 79 VAL A N 1
ATOM 615 C CA . VAL A 1 79 ? 11.679 4.370 -17.403 1.00 98.50 79 VAL A CA 1
ATOM 616 C C . VAL A 1 79 ? 12.661 3.208 -17.549 1.00 98.50 79 VAL A C 1
ATOM 618 O O . VAL A 1 79 ? 13.562 3.277 -18.385 1.00 98.50 79 VAL A O 1
ATOM 621 N N . VAL A 1 80 ? 12.490 2.137 -16.770 1.00 98.50 80 VAL A N 1
ATOM 622 C CA . VAL A 1 80 ? 13.336 0.940 -16.866 1.00 98.50 80 VAL A CA 1
ATOM 623 C C . VAL A 1 80 ? 13.209 0.289 -18.242 1.00 98.50 80 VAL A C 1
ATOM 625 O O . VAL A 1 80 ? 14.235 0.008 -18.859 1.00 98.50 80 VAL A O 1
ATOM 628 N N . ASP A 1 81 ? 11.990 0.116 -18.754 1.00 98.38 81 ASP A N 1
ATOM 629 C CA . ASP A 1 81 ? 11.745 -0.467 -20.079 1.00 98.38 81 ASP A CA 1
ATOM 630 C C . ASP A 1 81 ? 12.406 0.378 -21.186 1.00 98.38 81 ASP A C 1
ATOM 632 O O . ASP A 1 81 ? 13.083 -0.144 -22.075 1.00 98.38 81 ASP A O 1
ATOM 636 N N . SER A 1 82 ? 12.289 1.707 -21.094 1.00 98.19 82 SER A N 1
ATOM 637 C CA . SER A 1 82 ? 12.931 2.642 -22.026 1.00 98.19 82 SER A CA 1
ATOM 638 C C . SER A 1 82 ? 14.460 2.542 -21.992 1.00 98.19 82 SER A C 1
ATOM 640 O O . SER A 1 82 ? 15.112 2.479 -23.037 1.00 98.19 82 SER A O 1
ATOM 642 N N . LEU A 1 83 ? 15.050 2.461 -20.794 1.00 98.31 83 LEU A N 1
ATOM 643 C CA . LEU A 1 83 ? 16.495 2.297 -20.623 1.00 98.31 83 LEU A CA 1
ATOM 644 C C . LEU A 1 83 ? 16.990 0.958 -21.174 1.00 98.31 83 LEU A C 1
ATOM 646 O O . LEU A 1 83 ? 18.023 0.920 -21.842 1.00 98.31 83 LEU A O 1
ATOM 650 N N . GLN A 1 84 ? 16.257 -0.131 -20.936 1.00 98.25 84 GLN A N 1
ATOM 651 C CA . GLN A 1 84 ? 16.581 -1.440 -21.503 1.00 98.25 84 GLN A CA 1
ATOM 652 C C . GLN A 1 84 ? 16.581 -1.389 -23.031 1.00 98.25 84 GLN A C 1
ATOM 654 O O . GLN A 1 84 ? 17.537 -1.841 -23.661 1.00 98.25 84 GLN A O 1
ATOM 659 N N . GLN A 1 85 ? 15.563 -0.770 -23.632 1.00 98.12 85 GLN A N 1
ATOM 660 C CA . GLN A 1 85 ? 15.493 -0.625 -25.082 1.00 98.12 85 GLN A CA 1
ATOM 661 C C . GLN A 1 85 ? 16.639 0.232 -25.634 1.00 98.12 85 GLN A C 1
ATOM 663 O O . GLN A 1 85 ? 17.224 -0.107 -26.663 1.00 98.12 85 GLN A O 1
ATOM 668 N N . ALA A 1 86 ? 16.995 1.322 -24.949 1.00 97.94 86 ALA A N 1
ATOM 669 C CA . ALA A 1 86 ? 18.117 2.169 -25.337 1.00 97.94 86 ALA A CA 1
ATOM 670 C C . ALA A 1 86 ? 19.451 1.403 -25.308 1.00 97.94 86 ALA A C 1
ATOM 672 O O . ALA A 1 86 ? 20.245 1.530 -26.239 1.00 97.94 86 ALA A O 1
ATOM 673 N N . LEU A 1 87 ? 19.676 0.571 -24.285 1.00 97.75 87 LEU A N 1
ATOM 674 C CA . LEU A 1 87 ? 20.869 -0.273 -24.183 1.00 97.75 87 LEU A CA 1
ATOM 675 C C . LEU A 1 87 ? 20.932 -1.326 -25.292 1.00 97.75 87 LEU A C 1
ATOM 677 O O . LEU A 1 87 ? 21.989 -1.502 -25.894 1.00 97.75 87 LEU A O 1
ATOM 681 N N . LEU A 1 88 ? 19.812 -1.986 -25.602 1.00 97.25 88 LEU A N 1
ATOM 682 C CA . LEU A 1 88 ? 19.741 -2.948 -26.706 1.00 97.25 88 LEU A CA 1
ATOM 683 C C . LEU A 1 88 ? 20.028 -2.280 -28.055 1.00 97.25 88 LEU A C 1
ATOM 685 O O . LEU A 1 88 ? 20.802 -2.802 -28.855 1.00 97.25 88 LEU A O 1
ATOM 689 N N . ASN A 1 89 ? 19.448 -1.101 -28.294 1.00 96.19 89 ASN A N 1
ATOM 690 C CA . ASN A 1 89 ? 19.700 -0.336 -29.512 1.00 96.19 89 ASN A CA 1
ATOM 691 C C . ASN A 1 89 ? 21.175 0.084 -29.614 1.00 96.19 89 ASN A C 1
ATOM 693 O O . ASN A 1 89 ? 21.766 -0.021 -30.684 1.00 96.19 89 ASN A O 1
ATOM 697 N N . PHE A 1 90 ? 21.778 0.528 -28.508 1.00 95.69 90 PHE A N 1
ATOM 698 C CA . PHE A 1 90 ? 23.196 0.884 -28.455 1.00 95.69 90 PHE A CA 1
ATOM 699 C C . PHE A 1 90 ? 24.102 -0.312 -28.764 1.00 95.69 90 PHE A C 1
ATOM 701 O O . PHE A 1 90 ? 25.014 -0.189 -29.576 1.00 95.69 90 PHE A O 1
ATOM 708 N N . GLN A 1 91 ? 23.833 -1.474 -28.162 1.00 94.94 91 GLN A N 1
ATOM 709 C CA . GLN A 1 91 ? 24.586 -2.699 -28.436 1.00 94.94 91 GLN A CA 1
ATOM 710 C C . GLN A 1 91 ? 24.504 -3.086 -29.909 1.00 94.94 91 GLN A C 1
ATOM 712 O O . GLN A 1 91 ? 25.535 -3.322 -30.526 1.00 94.94 91 GLN A O 1
ATOM 717 N N . LYS A 1 92 ? 23.294 -3.076 -30.481 1.00 94.19 92 LYS A N 1
ATOM 718 C CA . LYS A 1 92 ? 23.083 -3.373 -31.898 1.00 94.19 92 LYS A CA 1
ATOM 719 C C . LYS A 1 92 ? 23.907 -2.451 -32.803 1.00 94.19 92 LYS A C 1
ATOM 721 O O . LYS A 1 92 ? 24.607 -2.940 -33.679 1.00 94.19 92 LYS A O 1
ATOM 726 N N . LEU A 1 93 ? 23.857 -1.139 -32.561 1.00 92.81 93 LEU A N 1
ATOM 727 C CA . LEU A 1 93 ? 24.613 -0.156 -33.344 1.00 92.81 93 LEU A CA 1
ATOM 728 C C . LEU A 1 93 ? 26.130 -0.336 -33.208 1.00 92.81 93 LEU A C 1
ATOM 730 O O . LEU A 1 93 ? 26.857 -0.136 -34.176 1.00 92.81 93 LEU A O 1
ATOM 734 N N . ASN A 1 94 ? 26.615 -0.707 -32.022 1.00 89.19 94 ASN A N 1
ATOM 735 C CA . ASN A 1 94 ? 28.033 -0.993 -31.827 1.00 89.19 94 ASN A CA 1
ATOM 736 C C . ASN A 1 94 ? 28.474 -2.241 -32.593 1.00 89.19 94 ASN A C 1
ATOM 738 O O . ASN A 1 94 ? 29.511 -2.192 -33.239 1.00 89.19 94 ASN A O 1
ATOM 742 N N . THR A 1 95 ? 27.690 -3.322 -32.559 1.00 88.38 95 THR A N 1
ATOM 743 C CA . THR A 1 95 ? 28.006 -4.542 -33.316 1.00 88.38 95 THR A CA 1
ATOM 744 C C . THR A 1 95 ? 28.014 -4.276 -34.822 1.00 88.38 95 THR A C 1
ATOM 746 O O . THR A 1 95 ? 28.963 -4.652 -35.494 1.00 88.38 95 THR A O 1
ATOM 749 N N . GLU A 1 96 ? 27.028 -3.536 -35.340 1.00 85.19 96 GLU A N 1
ATOM 750 C CA . GLU A 1 96 ? 26.991 -3.142 -36.759 1.00 85.19 96 GLU A CA 1
ATOM 751 C C . GLU A 1 96 ? 28.217 -2.298 -37.163 1.00 85.19 96 GLU A C 1
ATOM 753 O O . GLU A 1 96 ? 28.743 -2.445 -38.261 1.00 85.19 96 GLU A O 1
ATOM 758 N N . CYS A 1 97 ? 28.708 -1.432 -36.271 1.00 74.69 97 CYS A N 1
ATOM 759 C CA . CYS A 1 97 ? 29.906 -0.623 -36.511 1.00 74.69 97 CYS A CA 1
ATOM 760 C C . CYS A 1 97 ? 31.200 -1.457 -36.496 1.00 74.69 97 CYS A C 1
ATOM 762 O O . CYS A 1 97 ? 32.129 -1.168 -37.249 1.00 74.69 97 CYS A O 1
ATOM 764 N N . GLU A 1 98 ? 31.275 -2.472 -35.632 1.00 71.75 98 GLU A N 1
ATOM 765 C CA . GLU A 1 98 ? 32.406 -3.403 -35.564 1.00 71.75 98 GLU A CA 1
ATOM 766 C C . GLU A 1 98 ? 32.478 -4.278 -36.826 1.00 71.75 98 GLU A C 1
ATOM 768 O O . GLU A 1 98 ? 33.550 -4.384 -37.426 1.00 71.75 98 GLU A O 1
ATOM 773 N N . ASP A 1 99 ? 31.339 -4.796 -37.295 1.00 69.62 99 ASP A N 1
ATOM 774 C CA . ASP A 1 99 ? 31.249 -5.600 -38.521 1.00 69.62 99 ASP A CA 1
ATOM 775 C C . ASP A 1 99 ? 31.662 -4.790 -39.776 1.00 69.62 99 ASP A C 1
ATOM 777 O O . ASP A 1 99 ? 32.440 -5.265 -40.607 1.00 69.62 99 ASP A O 1
ATOM 781 N N . ASP A 1 100 ? 31.238 -3.522 -39.878 1.00 62.47 100 ASP A N 1
ATOM 782 C CA . ASP A 1 100 ? 31.609 -2.599 -40.969 1.00 62.47 100 ASP A CA 1
ATOM 783 C C . ASP A 1 100 ? 33.124 -2.304 -41.042 1.00 62.47 100 ASP A C 1
ATOM 785 O O . ASP A 1 100 ? 33.659 -1.955 -42.104 1.00 62.47 100 ASP A O 1
ATOM 789 N N . ILE A 1 101 ? 33.828 -2.374 -39.907 1.00 66.25 101 ILE A N 1
ATOM 790 C CA . ILE A 1 101 ? 35.281 -2.170 -39.833 1.00 66.25 101 ILE A CA 1
ATOM 791 C C . ILE A 1 101 ? 36.020 -3.423 -40.306 1.00 66.25 101 ILE A C 1
ATOM 793 O O . ILE A 1 101 ? 37.028 -3.297 -41.009 1.00 66.25 101 ILE A O 1
ATOM 797 N N . ASP A 1 102 ? 35.520 -4.607 -39.959 1.00 60.84 102 ASP A N 1
ATOM 798 C CA . ASP A 1 102 ? 36.120 -5.879 -40.357 1.00 60.84 102 ASP A CA 1
ATOM 799 C C . ASP A 1 102 ? 35.909 -6.183 -41.852 1.00 60.84 102 ASP A C 1
ATOM 801 O O . ASP A 1 102 ? 36.824 -6.698 -42.492 1.00 60.84 102 ASP A O 1
ATOM 805 N N . GLU A 1 103 ? 34.789 -5.775 -42.464 1.00 59.34 103 GLU A N 1
ATOM 806 C CA . GLU A 1 103 ? 34.571 -5.916 -43.919 1.00 59.34 103 GLU A CA 1
ATOM 807 C C . GLU A 1 103 ? 35.468 -5.006 -44.783 1.00 59.34 103 GLU A C 1
ATOM 809 O O . GLU A 1 103 ? 35.660 -5.254 -45.976 1.00 59.34 103 GLU A O 1
ATOM 814 N N . ARG A 1 104 ? 36.030 -3.934 -44.209 1.00 58.44 104 ARG A N 1
ATOM 815 C CA . ARG A 1 104 ? 36.908 -2.982 -44.920 1.00 58.44 104 ARG A CA 1
ATOM 816 C C . ARG A 1 104 ? 38.397 -3.327 -44.837 1.00 58.44 104 ARG A C 1
ATOM 818 O O . ARG A 1 104 ? 39.213 -2.555 -45.351 1.00 58.44 104 ARG A O 1
ATOM 825 N N . ARG A 1 105 ? 38.755 -4.426 -44.176 1.00 50.34 105 ARG A N 1
ATOM 826 C CA . ARG A 1 105 ? 40.136 -4.849 -43.918 1.00 50.34 105 ARG A CA 1
ATOM 827 C C . ARG A 1 105 ? 40.558 -6.012 -44.807 1.00 50.34 105 ARG A C 1
ATOM 829 O O . ARG A 1 105 ? 41.747 -6.005 -45.200 1.00 50.34 105 ARG A O 1
#

Solvent-accessible surface area (backbone atoms only — not comparable to full-atom values): 6132 Å² total; per-residue (Å²): 140,79,81,80,80,83,47,78,64,55,54,50,38,61,72,44,70,75,57,49,77,75,64,69,44,44,64,58,51,51,53,54,56,70,68,50,79,76,76,51,70,66,58,53,50,52,52,51,53,52,53,51,52,53,53,52,52,52,49,53,52,50,54,57,51,48,53,56,52,53,51,51,52,52,55,51,48,54,51,50,55,50,50,52,52,52,51,54,53,50,52,51,54,50,52,56,53,54,52,59,54,62,77,74,109

Organism: NCBI:txid256645